Protein AF-A0A0Q7AQ92-F1 (afdb_monomer_lite)

Secondary structure (DSSP, 8-state):
---GGGSS-HHHHHHHHHHHHHHHHHHHHHTTSS-HHHHHHH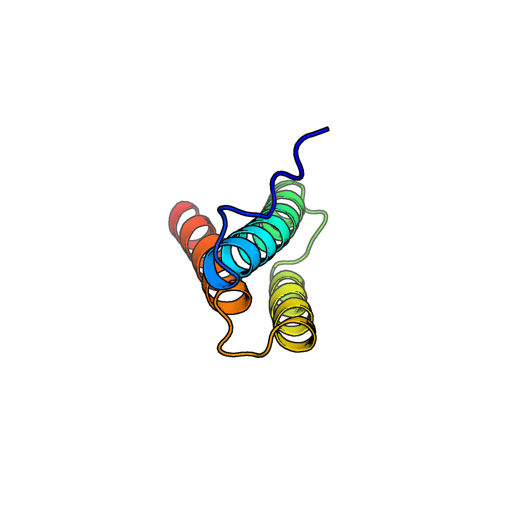HHHHHHHH-TTSHHHHHHHHHHHHHHHH--

Sequence (72 aa):
MSAPDRFATDSAIQEAAGSIEAQKAVDGLLDNTLNPDHAWLGFVQVAARYGWRSPACRAYVMEIAKRAAVHA

Structure (mmCIF, N/CA/C/O backbone):
data_AF-A0A0Q7AQ92-F1
#
_entry.id   AF-A0A0Q7AQ92-F1
#
loop_
_atom_site.group_PDB
_atom_site.id
_atom_site.type_symbol
_atom_site.label_atom_id
_atom_site.label_alt_id
_atom_site.label_comp_id
_atom_site.label_asym_id
_atom_site.label_entity_id
_atom_site.label_seq_id
_atom_site.pdbx_PDB_ins_code
_atom_site.Cartn_x
_atom_site.Cartn_y
_atom_site.Cartn_z
_atom_site.occupancy
_atom_site.B_iso_or_equiv
_atom_site.auth_seq_id
_atom_site.auth_comp_id
_atom_site.auth_asym_id
_atom_site.auth_atom_id
_atom_site.pdbx_PDB_model_num
ATOM 1 N N . MET A 1 1 ? 11.067 21.112 -19.933 1.00 41.03 1 MET A N 1
ATOM 2 C CA . MET A 1 1 ? 10.661 20.239 -18.811 1.00 41.03 1 MET A CA 1
ATOM 3 C C . MET A 1 1 ? 11.562 19.019 -18.803 1.00 41.03 1 MET A C 1
ATOM 5 O O . MET A 1 1 ? 11.513 18.224 -19.734 1.00 41.03 1 MET A O 1
ATOM 9 N N . SER A 1 2 ? 12.446 18.905 -17.818 1.00 48.31 2 SER A N 1
ATOM 10 C CA . SER A 1 2 ? 13.288 17.720 -17.652 1.00 48.31 2 SER A CA 1
ATOM 11 C C . SER A 1 2 ? 12.402 16.583 -17.150 1.00 48.31 2 SER A C 1
ATOM 13 O O . SER A 1 2 ? 11.906 16.673 -16.036 1.00 48.31 2 SER A O 1
A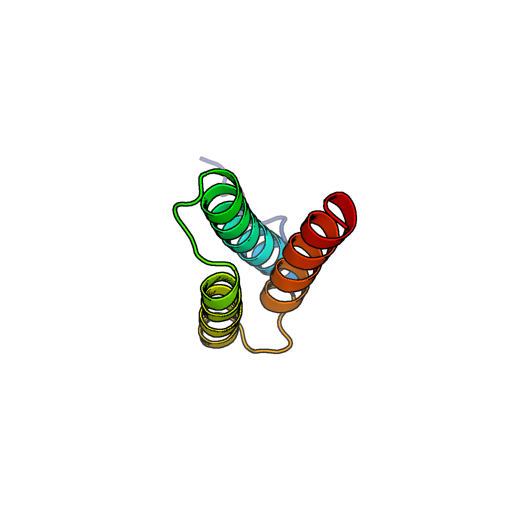TOM 15 N N . ALA A 1 3 ? 12.149 15.568 -17.984 1.00 53.00 3 ALA A N 1
ATOM 16 C CA . ALA A 1 3 ? 11.412 14.368 -17.577 1.00 53.00 3 ALA A CA 1
ATOM 17 C C . ALA A 1 3 ? 11.999 13.809 -16.259 1.00 53.00 3 ALA A C 1
ATOM 19 O O . ALA A 1 3 ? 13.184 13.454 -16.273 1.00 53.00 3 ALA A O 1
ATOM 20 N N . PRO A 1 4 ? 11.239 13.787 -15.148 1.00 56.88 4 PRO A N 1
ATOM 21 C CA . PRO A 1 4 ? 11.725 13.359 -13.832 1.00 56.88 4 PRO A CA 1
ATOM 22 C C . PRO A 1 4 ? 11.997 11.846 -13.745 1.00 56.88 4 PRO A C 1
ATOM 24 O O . PRO A 1 4 ? 12.680 11.397 -12.830 1.00 56.88 4 PRO A O 1
ATOM 27 N N . ASP A 1 5 ? 11.562 11.070 -14.738 1.00 55.53 5 ASP A N 1
ATOM 28 C CA . ASP A 1 5 ? 11.533 9.602 -14.679 1.00 55.53 5 ASP A CA 1
ATOM 29 C C . ASP A 1 5 ? 12.882 8.910 -14.950 1.00 55.53 5 ASP A C 1
ATOM 31 O O . ASP A 1 5 ? 12.982 7.693 -14.870 1.00 55.53 5 ASP A O 1
ATOM 35 N N . ARG A 1 6 ? 13.952 9.653 -15.269 1.00 56.59 6 ARG A N 1
ATOM 36 C CA . ARG A 1 6 ? 15.234 9.054 -15.724 1.00 56.59 6 ARG A CA 1
ATOM 37 C C . ARG A 1 6 ? 16.120 8.513 -14.601 1.00 56.59 6 ARG A C 1
ATOM 39 O O . ARG A 1 6 ? 17.085 7.814 -14.888 1.00 56.59 6 ARG A O 1
ATOM 46 N N . PHE A 1 7 ? 15.847 8.892 -13.354 1.00 68.31 7 PHE A N 1
ATOM 47 C CA . PHE A 1 7 ? 16.694 8.555 -12.201 1.00 68.31 7 PHE A CA 1
ATOM 48 C C . PHE A 1 7 ? 16.054 7.534 -11.257 1.00 68.31 7 PHE A C 1
ATOM 50 O O . PHE A 1 7 ? 16.743 6.989 -10.397 1.00 68.31 7 PHE A O 1
ATOM 57 N N . ALA A 1 8 ? 14.754 7.273 -11.400 1.00 74.38 8 ALA A N 1
ATOM 58 C CA . ALA A 1 8 ? 14.056 6.289 -10.589 1.00 74.38 8 ALA A CA 1
ATOM 59 C C . ALA A 1 8 ? 14.141 4.916 -11.260 1.00 74.38 8 ALA A C 1
ATOM 61 O O . ALA A 1 8 ? 13.862 4.774 -12.447 1.00 74.38 8 ALA A O 1
ATOM 62 N N . THR A 1 9 ? 14.529 3.895 -10.499 1.00 89.31 9 THR A N 1
ATOM 63 C CA . THR A 1 9 ? 14.431 2.511 -10.971 1.00 89.31 9 THR A CA 1
ATOM 64 C C . THR A 1 9 ? 12.964 2.081 -10.999 1.00 89.31 9 THR A C 1
ATOM 66 O O . THR A 1 9 ? 12.163 2.549 -10.186 1.00 89.31 9 THR A O 1
ATOM 69 N N . ASP A 1 10 ? 12.610 1.129 -11.864 1.00 90.69 10 ASP A N 1
ATOM 70 C CA . ASP A 1 10 ? 11.251 0.563 -11.915 1.00 90.69 10 ASP A CA 1
ATOM 71 C C . ASP A 1 10 ? 10.783 0.038 -10.552 1.00 90.69 10 ASP A C 1
ATOM 73 O O . ASP A 1 10 ? 9.608 0.145 -10.204 1.00 90.69 10 ASP A O 1
ATOM 77 N N . SER A 1 11 ? 11.711 -0.489 -9.747 1.00 91.12 11 SER A N 1
ATOM 78 C CA . SER A 1 11 ? 11.420 -0.922 -8.379 1.00 91.12 11 SER A CA 1
ATOM 79 C C . SER A 1 11 ? 10.959 0.242 -7.504 1.00 91.12 11 SER A C 1
ATOM 81 O O . SER A 1 11 ? 9.956 0.107 -6.810 1.00 91.12 11 SER A O 1
ATOM 83 N N . ALA A 1 12 ? 11.650 1.384 -7.552 1.00 91.94 12 ALA A N 1
ATOM 84 C CA . ALA A 1 12 ? 11.286 2.565 -6.771 1.00 91.94 12 ALA A CA 1
ATOM 85 C C . ALA A 1 12 ? 9.940 3.155 -7.223 1.00 91.94 12 ALA A C 1
ATOM 87 O O . ALA A 1 12 ? 9.129 3.558 -6.390 1.00 91.94 12 ALA A O 1
ATOM 88 N N . ILE A 1 13 ? 9.669 3.148 -8.533 1.00 93.94 13 ILE A N 1
ATOM 89 C CA . ILE A 1 13 ? 8.381 3.583 -9.095 1.00 93.94 13 ILE A CA 1
ATOM 90 C C . ILE A 1 13 ? 7.245 2.690 -8.579 1.00 93.94 13 ILE A C 1
ATOM 92 O O . ILE A 1 13 ? 6.204 3.187 -8.146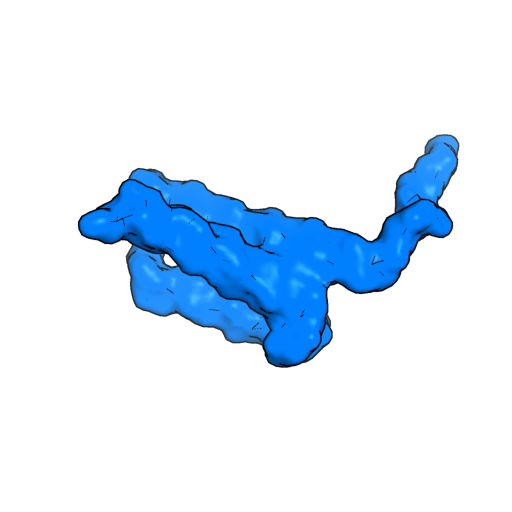 1.00 93.94 13 ILE A O 1
ATOM 96 N N . GLN A 1 14 ? 7.447 1.371 -8.584 1.00 96.50 14 GLN A N 1
ATOM 97 C CA . GLN A 1 14 ? 6.455 0.418 -8.091 1.00 96.50 14 GLN A CA 1
ATOM 98 C C . GLN A 1 14 ? 6.225 0.548 -6.583 1.00 96.50 14 GLN A C 1
ATOM 100 O O . GLN A 1 14 ? 5.074 0.553 -6.152 1.00 96.50 14 GLN A O 1
ATOM 105 N N . GLU A 1 15 ? 7.279 0.701 -5.779 1.00 96.06 15 GLU A N 1
ATOM 106 C CA . GLU A 1 15 ? 7.140 0.936 -4.336 1.00 96.06 15 GLU A CA 1
ATOM 107 C C . GLU A 1 15 ? 6.339 2.204 -4.049 1.00 96.06 15 GLU A C 1
ATOM 109 O O . GLU A 1 15 ? 5.394 2.160 -3.264 1.00 96.06 15 GLU A O 1
ATOM 114 N N . ALA A 1 16 ? 6.644 3.308 -4.739 1.00 94.75 16 ALA A N 1
ATOM 115 C CA . ALA A 1 16 ? 5.888 4.548 -4.605 1.00 94.75 16 ALA A CA 1
ATOM 116 C C . ALA A 1 16 ? 4.408 4.354 -4.967 1.00 94.75 16 ALA A C 1
ATOM 118 O O . ALA A 1 16 ? 3.530 4.780 -4.217 1.00 94.75 16 ALA A O 1
ATOM 119 N N . ALA A 1 17 ? 4.117 3.665 -6.075 1.00 95.38 17 ALA A N 1
ATOM 120 C CA . ALA A 1 17 ? 2.746 3.380 -6.484 1.00 95.38 17 ALA A CA 1
ATOM 121 C C . ALA A 1 17 ? 1.989 2.538 -5.441 1.00 95.38 17 ALA A C 1
ATOM 123 O O . ALA A 1 17 ? 0.851 2.861 -5.104 1.00 95.38 17 ALA A O 1
ATOM 124 N N . GLY A 1 18 ? 2.619 1.490 -4.904 1.00 96.06 18 GLY A N 1
ATOM 125 C CA . GLY A 1 18 ? 2.037 0.652 -3.855 1.00 96.06 18 GLY A CA 1
ATOM 126 C C . GLY A 1 18 ? 1.756 1.422 -2.564 1.00 96.06 18 GLY A C 1
ATOM 127 O O . GLY A 1 18 ? 0.664 1.311 -2.008 1.00 96.06 18 GLY A O 1
ATOM 128 N N . SER A 1 19 ? 2.706 2.251 -2.125 1.00 95.81 19 SER A N 1
ATOM 129 C CA . SER A 1 19 ? 2.559 3.097 -0.935 1.00 95.81 19 SER A CA 1
ATOM 130 C C . SER A 1 19 ? 1.450 4.140 -1.087 1.00 95.81 19 SER A C 1
ATOM 132 O O . SER A 1 19 ? 0.692 4.361 -0.147 1.00 95.81 19 SER A O 1
ATOM 134 N N . ILE A 1 20 ? 1.312 4.760 -2.266 1.00 95.38 20 ILE A N 1
ATOM 135 C CA . ILE A 1 20 ? 0.235 5.725 -2.540 1.00 95.38 20 ILE A CA 1
ATOM 136 C C . ILE A 1 20 ? -1.137 5.052 -2.442 1.00 95.38 20 ILE A C 1
ATOM 138 O O . ILE A 1 20 ? -2.044 5.601 -1.819 1.00 95.38 20 ILE A O 1
ATOM 142 N N . GLU A 1 21 ? -1.305 3.867 -3.034 1.00 95.31 21 GLU A N 1
ATOM 143 C CA . GLU A 1 21 ? 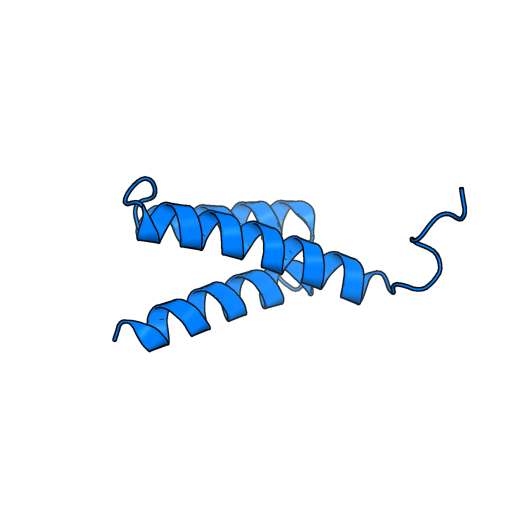-2.574 3.135 -2.944 1.00 95.31 21 GLU A CA 1
ATOM 144 C C . GLU A 1 21 ? -2.883 2.694 -1.506 1.00 95.31 21 GLU A C 1
ATOM 146 O O . GLU A 1 21 ? -4.027 2.805 -1.067 1.00 95.31 21 GLU A O 1
ATOM 151 N N . ALA A 1 22 ? -1.875 2.269 -0.736 1.00 94.62 22 ALA A N 1
ATOM 152 C CA . ALA A 1 22 ? -2.074 1.955 0.677 1.00 94.62 22 ALA A CA 1
ATOM 153 C C . ALA A 1 22 ? -2.474 3.187 1.490 1.00 94.62 22 ALA A C 1
ATOM 155 O O . ALA A 1 22 ? -3.372 3.089 2.321 1.00 94.62 22 ALA A O 1
ATOM 156 N N . GLN A 1 23 ? -1.875 4.353 1.227 1.00 93.38 23 GLN A N 1
ATOM 157 C CA . GLN A 1 23 ? -2.235 5.581 1.932 1.00 93.38 23 GLN A CA 1
ATOM 158 C C . GLN A 1 23 ? -3.703 5.955 1.699 1.00 93.38 23 GLN A C 1
ATOM 160 O O . GLN A 1 23 ? -4.401 6.254 2.661 1.00 93.38 23 GLN A O 1
ATOM 165 N N . LYS A 1 24 ? -4.208 5.834 0.465 1.00 92.62 24 LYS A N 1
ATOM 166 C CA . LYS A 1 24 ? -5.636 6.057 0.170 1.00 92.62 24 LYS A CA 1
ATOM 167 C C . LYS A 1 24 ? -6.544 5.115 0.959 1.00 92.62 24 LYS A C 1
ATOM 169 O O . LYS A 1 24 ? -7.579 5.541 1.464 1.00 92.62 24 LYS A O 1
ATOM 174 N N . ALA A 1 25 ? -6.171 3.838 1.056 1.00 91.94 25 ALA A N 1
ATOM 175 C CA . ALA A 1 25 ? -6.930 2.870 1.840 1.00 91.94 25 ALA A CA 1
ATOM 176 C C . ALA A 1 25 ? -6.921 3.236 3.332 1.00 91.94 25 ALA A C 1
ATOM 178 O O . ALA A 1 25 ? -7.963 3.187 3.976 1.00 91.94 25 ALA A O 1
ATOM 179 N N . VAL A 1 26 ? -5.772 3.655 3.866 1.00 90.19 26 VAL A N 1
ATOM 180 C CA . VAL A 1 26 ? -5.632 4.109 5.257 1.00 90.19 26 VAL A CA 1
ATOM 181 C C . VAL A 1 26 ? -6.484 5.340 5.537 1.00 90.19 26 VAL A C 1
ATOM 183 O O . VAL A 1 26 ? -7.195 5.351 6.537 1.00 90.19 26 VAL A O 1
ATOM 186 N N . ASP A 1 27 ? -6.444 6.347 4.667 1.00 90.81 27 ASP A N 1
ATOM 187 C CA . ASP A 1 27 ? -7.259 7.556 4.817 1.00 90.81 27 ASP A CA 1
ATOM 188 C C . ASP A 1 27 ? -8.749 7.185 4.826 1.00 90.81 27 ASP A C 1
ATOM 190 O O . ASP A 1 27 ? -9.497 7.602 5.707 1.00 90.81 27 ASP A O 1
ATOM 194 N N . GLY A 1 28 ? -9.160 6.280 3.931 1.00 89.44 28 GLY A N 1
ATOM 195 C CA . GLY A 1 28 ? -10.524 5.759 3.908 1.00 89.44 28 GLY A CA 1
ATOM 196 C C . GLY A 1 28 ? -10.933 5.027 5.193 1.00 89.44 28 GLY A C 1
ATOM 197 O O . GLY A 1 28 ? -12.071 5.175 5.644 1.00 89.44 28 GLY A O 1
ATOM 198 N N . LEU A 1 29 ? -10.023 4.259 5.802 1.00 87.25 29 LEU A N 1
ATOM 199 C CA . LEU A 1 29 ? -10.263 3.582 7.083 1.00 87.25 29 LEU A CA 1
ATOM 200 C C . LEU A 1 29 ? -10.396 4.582 8.237 1.00 87.25 29 LEU A C 1
ATOM 202 O O . LEU A 1 29 ? -11.308 4.452 9.049 1.00 87.25 29 LEU A O 1
ATOM 206 N N . LEU A 1 30 ? -9.510 5.580 8.305 1.00 87.44 30 LEU A N 1
ATOM 207 C CA . LEU A 1 30 ? -9.520 6.606 9.353 1.00 87.44 30 LEU A CA 1
ATOM 208 C C . LEU A 1 30 ? -10.792 7.459 9.303 1.00 87.44 30 LEU A C 1
ATOM 210 O O . LEU A 1 30 ? -11.380 7.751 10.343 1.00 87.44 30 LEU A O 1
ATOM 214 N N . ASP A 1 31 ? -11.256 7.781 8.097 1.00 89.75 31 ASP A N 1
ATOM 215 C CA . ASP A 1 31 ? -12.474 8.562 7.882 1.00 89.75 31 ASP A CA 1
ATOM 216 C C . ASP A 1 31 ? -13.758 7.705 7.940 1.00 89.75 31 ASP A C 1
ATOM 218 O O . ASP A 1 31 ? -14.854 8.209 7.692 1.00 89.75 31 ASP A O 1
ATOM 222 N N . ASN A 1 32 ? -13.654 6.406 8.264 1.00 84.94 32 ASN A N 1
ATOM 223 C CA . ASN A 1 32 ? -14.748 5.419 8.262 1.00 84.94 32 ASN A CA 1
ATOM 224 C C . ASN A 1 32 ? -15.514 5.310 6.925 1.00 84.94 32 ASN A C 1
ATOM 226 O O . ASN A 1 32 ? -16.661 4.862 6.884 1.00 84.94 32 ASN A O 1
ATOM 230 N N . THR A 1 33 ? -14.889 5.702 5.814 1.00 89.44 33 THR A N 1
ATOM 231 C CA . THR A 1 33 ? -15.463 5.576 4.462 1.00 89.44 33 THR A CA 1
ATOM 232 C C . THR A 1 33 ? -15.132 4.233 3.812 1.00 89.44 33 THR A C 1
ATOM 234 O O . THR A 1 33 ? -15.800 3.818 2.863 1.00 89.44 33 THR A O 1
ATOM 237 N N . LEU A 1 34 ? -14.135 3.524 4.346 1.00 85.75 34 LEU A N 1
ATOM 238 C CA . LEU A 1 34 ? -13.734 2.186 3.936 1.00 85.75 34 LEU A CA 1
ATOM 239 C C . LEU A 1 34 ? -13.908 1.206 5.103 1.00 85.75 34 LEU A C 1
ATOM 241 O O . LEU A 1 34 ? -13.515 1.485 6.230 1.00 85.75 34 LEU A O 1
ATOM 245 N N . ASN A 1 35 ? -14.472 0.030 4.825 1.00 84.50 35 ASN A N 1
ATOM 246 C CA . ASN A 1 35 ? -14.485 -1.075 5.787 1.00 84.50 35 ASN A CA 1
ATOM 247 C C . ASN A 1 35 ? -13.097 -1.758 5.798 1.00 84.50 35 ASN A C 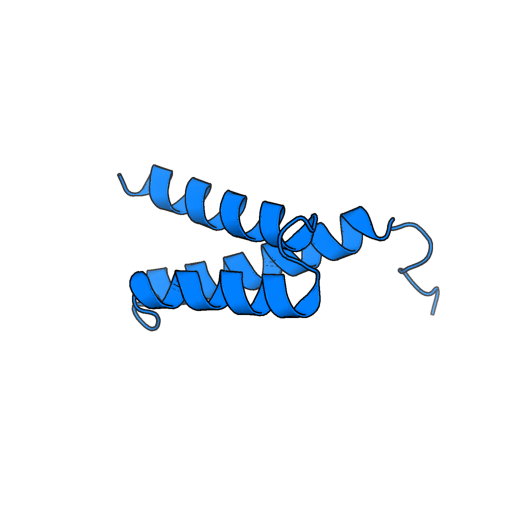1
ATOM 249 O O . ASN A 1 35 ? -12.546 -1.973 4.713 1.00 84.50 35 ASN A O 1
ATOM 253 N N . PRO A 1 36 ? -12.555 -2.152 6.966 1.00 81.00 36 PRO A N 1
ATOM 254 C CA . PRO A 1 36 ? -11.330 -2.950 7.077 1.00 81.00 36 PRO A CA 1
ATOM 255 C C . PRO A 1 36 ? -11.227 -4.137 6.107 1.00 81.00 36 PRO A C 1
ATOM 257 O O . PRO A 1 36 ? -10.181 -4.326 5.485 1.00 81.00 36 PRO A O 1
ATOM 260 N N . ASP A 1 37 ? -12.312 -4.883 5.892 1.00 82.00 37 ASP A N 1
ATOM 261 C CA . ASP A 1 37 ? -12.332 -6.028 4.972 1.00 82.00 37 ASP A CA 1
ATOM 262 C C . ASP A 1 37 ? -12.119 -5.597 3.511 1.00 82.00 37 ASP A C 1
ATOM 264 O O . ASP A 1 37 ? -11.498 -6.308 2.717 1.00 82.00 37 ASP A O 1
ATOM 268 N N . HIS A 1 38 ? -12.561 -4.388 3.149 1.00 83.31 38 HIS A N 1
ATOM 269 C CA . HIS A 1 38 ? -12.371 -3.827 1.811 1.00 83.31 38 HIS A CA 1
ATOM 270 C C . HIS A 1 38 ? -10.943 -3.322 1.564 1.00 83.31 38 HIS A C 1
ATOM 272 O O . HIS A 1 38 ? -10.539 -3.224 0.405 1.00 83.31 38 HIS A O 1
ATOM 278 N N . ALA A 1 39 ? -10.137 -3.071 2.602 1.00 82.19 39 ALA A N 1
ATOM 279 C CA . ALA A 1 39 ? -8.730 -2.701 2.423 1.00 82.19 39 ALA A CA 1
ATOM 280 C C . ALA A 1 39 ? -7.912 -3.828 1.758 1.00 82.19 39 ALA A C 1
ATOM 282 O O . ALA A 1 39 ? -6.944 -3.562 1.039 1.00 82.19 39 ALA A O 1
ATOM 283 N N . TRP A 1 40 ? -8.337 -5.087 1.906 1.00 83.75 40 TRP A N 1
ATOM 284 C CA . TRP A 1 40 ? -7.725 -6.226 1.216 1.00 83.75 40 TRP A CA 1
ATOM 285 C C . TRP A 1 40 ? -8.025 -6.267 -0.286 1.00 83.75 40 TRP A C 1
ATOM 287 O O . TRP A 1 40 ? -7.221 -6.798 -1.054 1.00 83.75 40 TRP A O 1
ATOM 297 N N . LEU A 1 41 ? -9.117 -5.647 -0.749 1.00 89.19 41 LEU A N 1
ATOM 298 C CA . LEU A 1 41 ? -9.385 -5.518 -2.186 1.00 89.19 41 LEU A CA 1
ATOM 299 C C . LEU A 1 41 ? -8.350 -4.622 -2.872 1.00 89.19 41 LEU A C 1
ATOM 301 O O . LEU A 1 41 ? -7.968 -4.899 -4.010 1.00 89.19 41 LEU A O 1
ATOM 305 N N . GLY A 1 42 ? -7.839 -3.603 -2.176 1.00 90.44 42 GLY A N 1
ATOM 306 C CA . GLY A 1 42 ? -6.759 -2.761 -2.693 1.00 90.44 42 GLY A CA 1
ATOM 307 C C . GLY A 1 42 ? -5.481 -3.562 -2.968 1.00 90.44 42 GLY A C 1
ATOM 308 O O . GLY A 1 42 ? -4.861 -3.387 -4.017 1.00 90.44 42 GLY A O 1
ATOM 309 N N . PHE A 1 43 ? -5.149 -4.543 -2.117 1.00 92.19 43 PHE A N 1
ATOM 310 C CA . PHE A 1 43 ? -4.041 -5.468 -2.386 1.00 92.19 43 PHE A CA 1
ATOM 311 C C . PHE A 1 43 ? -4.264 -6.261 -3.681 1.00 92.19 43 PHE A C 1
ATOM 313 O O . PHE A 1 43 ? -3.354 -6.350 -4.507 1.00 92.19 43 PHE A O 1
ATOM 320 N N . VAL A 1 44 ? -5.470 -6.800 -3.892 1.00 93.94 44 VAL A N 1
ATOM 321 C CA . VAL A 1 44 ? -5.806 -7.556 -5.111 1.00 93.94 44 VAL A CA 1
ATOM 322 C C . VAL A 1 44 ? -5.680 -6.676 -6.358 1.00 93.94 44 VAL A C 1
ATOM 324 O O . VAL A 1 44 ? -5.138 -7.119 -7.369 1.00 93.94 44 VAL A O 1
ATOM 327 N N . GLN A 1 45 ? -6.112 -5.415 -6.287 1.00 94.56 45 GLN A N 1
ATOM 328 C CA . GLN A 1 45 ? -5.989 -4.462 -7.394 1.00 94.56 45 GLN A CA 1
ATOM 329 C C . GLN A 1 45 ? -4.525 -4.133 -7.720 1.00 94.56 45 GLN A C 1
ATOM 331 O O . GLN A 1 45 ? -4.138 -4.127 -8.892 1.00 94.56 45 GLN A O 1
ATOM 336 N N . VAL A 1 46 ? -3.691 -3.911 -6.700 1.00 96.06 46 VAL A N 1
ATOM 337 C CA . VAL A 1 46 ? -2.247 -3.680 -6.875 1.00 96.06 46 VAL A CA 1
ATOM 338 C C . VAL A 1 46 ? -1.582 -4.929 -7.469 1.00 96.06 46 VAL A C 1
ATOM 340 O O . VAL A 1 46 ? -0.802 -4.820 -8.417 1.00 96.06 46 VAL A O 1
ATOM 343 N N . ALA A 1 47 ? -1.948 -6.122 -6.988 1.00 96.38 47 ALA A N 1
ATOM 344 C CA . ALA A 1 47 ? -1.434 -7.398 -7.484 1.00 96.38 47 ALA A CA 1
ATOM 345 C C . ALA A 1 47 ? -1.834 -7.678 -8.934 1.00 96.38 47 ALA A C 1
ATOM 347 O O . ALA A 1 47 ? -1.011 -8.178 -9.698 1.00 96.38 47 ALA A O 1
ATOM 348 N N . ALA A 1 48 ? -3.054 -7.321 -9.336 1.00 96.56 48 ALA A N 1
ATOM 349 C CA . ALA A 1 48 ? -3.502 -7.447 -10.718 1.00 96.56 48 ALA A CA 1
ATOM 350 C C . ALA A 1 48 ? -2.724 -6.522 -11.672 1.00 96.56 48 ALA A C 1
ATOM 352 O O . ALA A 1 48 ? -2.506 -6.883 -12.826 1.00 96.56 48 ALA A O 1
ATOM 353 N N . ARG A 1 49 ? -2.285 -5.346 -11.198 1.00 96.12 49 ARG A N 1
ATOM 354 C CA . ARG A 1 49 ? -1.558 -4.362 -12.016 1.00 96.12 49 ARG A CA 1
ATOM 355 C C . ARG A 1 49 ? -0.060 -4.647 -12.128 1.00 96.12 49 ARG A C 1
ATOM 357 O O . ARG A 1 49 ? 0.493 -4.509 -13.213 1.00 96.12 49 ARG A O 1
ATOM 364 N N . TYR A 1 50 ? 0.593 -5.009 -11.026 1.00 95.56 50 TYR A N 1
ATOM 365 C CA . TYR A 1 50 ? 2.059 -5.119 -10.963 1.00 95.56 50 TYR A CA 1
ATOM 366 C C . TYR A 1 50 ? 2.561 -6.554 -10.745 1.00 95.56 50 TYR A C 1
ATOM 368 O O . TYR A 1 50 ? 3.752 -6.823 -10.881 1.00 95.56 50 TYR A O 1
ATOM 376 N N . GLY A 1 51 ? 1.668 -7.491 -10.424 1.00 95.94 51 GLY A N 1
ATOM 377 C CA . GLY A 1 51 ? 1.999 -8.855 -10.019 1.00 95.94 51 GLY A CA 1
ATOM 378 C C . GLY A 1 51 ? 2.137 -8.996 -8.502 1.00 95.94 51 GLY A C 1
ATOM 379 O O . GLY A 1 51 ? 2.609 -8.102 -7.804 1.00 95.94 51 GLY A O 1
ATOM 380 N N . TRP A 1 52 ? 1.753 -10.158 -7.974 1.00 94.38 52 TRP A N 1
ATOM 381 C CA . TRP A 1 52 ? 1.645 -10.394 -6.527 1.00 94.38 52 TRP A CA 1
ATOM 382 C C . TRP A 1 52 ? 2.974 -10.310 -5.750 1.00 94.38 52 TRP A C 1
ATOM 384 O O . TRP A 1 52 ? 2.970 -10.003 -4.561 1.00 94.38 52 TRP A O 1
ATOM 394 N N . ARG A 1 53 ? 4.115 -10.568 -6.411 1.00 95.19 53 ARG A N 1
ATOM 395 C CA . ARG A 1 53 ? 5.477 -10.431 -5.843 1.00 95.19 53 ARG A CA 1
ATOM 396 C C . ARG A 1 53 ? 6.134 -9.087 -6.156 1.00 95.19 53 ARG A C 1
ATOM 398 O O . ARG A 1 53 ? 7.332 -8.933 -5.931 1.00 95.19 53 ARG A O 1
ATOM 405 N N . SER A 1 54 ? 5.390 -8.139 -6.717 1.00 97.12 54 SER A N 1
ATOM 406 C CA . SER A 1 54 ? 5.948 -6.841 -7.079 1.00 97.12 54 SER A CA 1
ATOM 407 C C . SER A 1 54 ? 6.385 -6.041 -5.848 1.00 97.12 54 SER A C 1
ATOM 409 O O . SER A 1 54 ? 5.780 -6.161 -4.774 1.00 97.12 54 SER A O 1
ATOM 411 N N . PRO A 1 55 ? 7.383 -5.156 -6.005 1.00 97.56 55 PRO A N 1
ATOM 412 C CA . PRO A 1 55 ? 7.680 -4.127 -5.017 1.00 97.56 55 PRO A CA 1
ATOM 413 C C . PRO A 1 55 ? 6.444 -3.298 -4.622 1.00 97.56 55 PRO A C 1
ATOM 415 O O . PRO A 1 55 ? 6.300 -2.963 -3.449 1.00 97.56 55 PRO A O 1
ATOM 418 N N . ALA A 1 56 ? 5.508 -3.058 -5.551 1.00 96.88 56 ALA A N 1
ATOM 419 C CA . ALA A 1 56 ? 4.247 -2.364 -5.273 1.00 96.88 56 ALA A CA 1
ATOM 420 C C . ALA A 1 56 ? 3.369 -3.114 -4.262 1.00 96.88 56 ALA A C 1
ATOM 422 O O . ALA A 1 56 ? 2.918 -2.533 -3.277 1.00 96.88 56 ALA A O 1
ATOM 423 N N . CYS A 1 57 ? 3.157 -4.419 -4.461 1.00 96.25 57 CYS A N 1
ATOM 424 C CA . CYS A 1 57 ? 2.391 -5.241 -3.522 1.00 96.25 57 CYS A CA 1
ATOM 425 C C . CYS A 1 57 ? 3.036 -5.284 -2.139 1.00 96.25 57 CYS A C 1
ATOM 427 O O . CYS A 1 57 ? 2.339 -5.172 -1.131 1.00 96.25 57 CYS A O 1
ATOM 429 N N . ARG A 1 58 ? 4.366 -5.423 -2.083 1.00 96.50 58 ARG A N 1
ATOM 430 C CA . ARG A 1 58 ? 5.102 -5.413 -0.815 1.00 96.50 58 ARG A CA 1
ATOM 431 C C . ARG A 1 58 ? 4.918 -4.084 -0.085 1.00 96.50 58 ARG A C 1
ATOM 433 O O . ARG A 1 58 ? 4.584 -4.097 1.096 1.00 96.50 58 ARG A O 1
ATOM 440 N N . ALA A 1 59 ? 5.112 -2.967 -0.784 1.00 96.31 59 ALA A N 1
ATOM 441 C CA . ALA A 1 59 ? 4.947 -1.632 -0.220 1.00 96.31 59 ALA A CA 1
ATOM 442 C C . ALA A 1 59 ? 3.525 -1.422 0.321 1.00 96.31 59 ALA A C 1
ATOM 444 O O . ALA A 1 59 ? 3.368 -0.981 1.458 1.00 96.31 59 ALA A O 1
ATOM 445 N N . TYR A 1 60 ? 2.508 -1.847 -0.438 1.00 95.94 60 TYR A N 1
ATOM 446 C CA . TYR A 1 60 ? 1.112 -1.759 -0.013 1.00 95.94 60 TYR A CA 1
ATOM 447 C C . TYR A 1 60 ? 0.869 -2.484 1.320 1.00 95.94 60 TYR A C 1
ATOM 449 O O . TYR A 1 60 ? 0.383 -1.891 2.281 1.00 95.94 60 TYR A O 1
ATOM 457 N N . VAL A 1 61 ? 1.252 -3.764 1.408 1.00 93.31 61 VAL A N 1
ATOM 458 C CA . VAL A 1 61 ? 1.037 -4.581 2.616 1.00 93.31 61 VAL A CA 1
ATOM 459 C C . VAL A 1 61 ? 1.814 -4.031 3.812 1.00 93.31 61 VAL A C 1
ATOM 461 O O . VAL A 1 61 ? 1.282 -3.999 4.920 1.00 93.31 61 VAL A O 1
ATOM 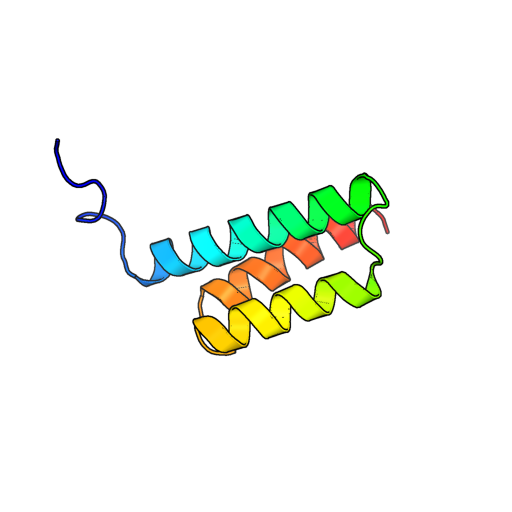464 N N . MET A 1 62 ? 3.055 -3.580 3.602 1.00 93.75 62 MET A N 1
ATOM 465 C CA . MET A 1 62 ? 3.873 -3.014 4.677 1.00 93.75 62 MET A CA 1
ATOM 466 C C . MET A 1 62 ? 3.246 -1.754 5.277 1.00 93.75 62 MET A C 1
ATOM 468 O O . MET A 1 62 ? 3.230 -1.622 6.499 1.00 93.75 62 MET A O 1
ATOM 472 N N . GLU A 1 63 ? 2.719 -0.846 4.455 1.00 91.19 63 GLU A N 1
ATOM 473 C CA . GLU A 1 63 ? 2.080 0.375 4.959 1.00 91.19 63 GLU A CA 1
ATOM 474 C C . GLU A 1 63 ? 0.767 0.090 5.698 1.00 91.19 63 GLU A C 1
ATOM 476 O O . GLU A 1 63 ? 0.554 0.628 6.788 1.00 91.19 63 GLU A O 1
ATOM 481 N N . ILE A 1 64 ? -0.067 -0.826 5.190 1.00 88.44 64 ILE A N 1
ATOM 482 C CA . ILE A 1 64 ? -1.270 -1.272 5.912 1.00 88.44 64 ILE A CA 1
ATOM 483 C C . ILE A 1 64 ? -0.897 -1.890 7.272 1.00 88.44 64 ILE A C 1
ATOM 485 O O . ILE A 1 64 ? -1.488 -1.541 8.294 1.00 88.44 64 ILE A O 1
ATOM 489 N N . ALA A 1 65 ? 0.117 -2.762 7.314 1.00 86.50 65 ALA A N 1
ATOM 490 C CA . ALA A 1 65 ? 0.546 -3.439 8.539 1.00 86.50 65 ALA A CA 1
ATOM 491 C C . ALA A 1 65 ? 1.110 -2.476 9.597 1.00 86.50 65 ALA A C 1
ATOM 493 O O . ALA A 1 65 ? 0.782 -2.601 10.777 1.00 86.50 65 ALA A O 1
ATOM 494 N N . LYS A 1 66 ? 1.925 -1.490 9.192 1.00 84.62 66 LYS A N 1
ATOM 495 C CA . LYS A 1 66 ? 2.448 -0.457 10.105 1.00 84.62 66 LYS A CA 1
ATOM 496 C C . LYS A 1 66 ? 1.322 0.305 10.795 1.00 84.62 66 LYS A C 1
ATOM 498 O O . LYS A 1 66 ? 1.399 0.552 11.992 1.00 84.62 66 LYS A O 1
ATOM 503 N N . ARG A 1 67 ? 0.283 0.676 10.045 1.00 77.19 67 ARG A N 1
ATOM 504 C CA . ARG A 1 67 ? -0.858 1.439 10.568 1.00 77.19 67 ARG A CA 1
ATOM 505 C C . ARG A 1 67 ? -1.723 0.582 11.491 1.00 77.19 67 ARG A C 1
ATOM 507 O O . ARG A 1 67 ? -2.102 1.056 12.553 1.00 77.19 67 ARG A O 1
ATOM 514 N N . ALA A 1 68 ? -1.954 -0.687 11.149 1.00 71.94 68 ALA A N 1
ATOM 515 C CA . ALA A 1 68 ? -2.656 -1.624 12.028 1.00 71.94 68 ALA A CA 1
ATOM 516 C C . ALA A 1 68 ? -1.940 -1.809 13.380 1.00 71.94 68 ALA A C 1
ATOM 518 O O . ALA A 1 68 ? -2.593 -1.839 14.418 1.00 71.94 68 ALA A O 1
ATOM 519 N N . ALA A 1 69 ? -0.604 -1.862 13.382 1.00 63.47 69 ALA A N 1
ATOM 520 C CA . ALA A 1 69 ? 0.192 -2.010 14.602 1.00 63.47 69 ALA A CA 1
ATOM 521 C C . ALA A 1 69 ? 0.143 -0.791 15.544 1.00 63.47 69 ALA A C 1
ATOM 523 O O . ALA A 1 69 ? 0.435 -0.933 16.724 1.00 63.47 69 ALA A O 1
ATOM 524 N N . VAL A 1 70 ? -0.209 0.399 15.047 1.00 62.44 70 VAL A N 1
ATOM 525 C CA . VAL A 1 70 ? -0.348 1.619 15.869 1.00 62.44 70 VAL A CA 1
ATOM 526 C C . VAL A 1 70 ? -1.686 1.658 16.620 1.00 62.44 70 VAL A C 1
ATOM 528 O O . VAL A 1 70 ? -1.805 2.357 17.622 1.00 62.44 70 VAL A O 1
ATOM 531 N N . HIS A 1 71 ? -2.689 0.914 16.149 1.00 51.38 71 HIS A N 1
ATOM 532 C CA . HIS A 1 71 ? -4.043 0.895 16.712 1.00 51.38 71 HIS A CA 1
ATOM 533 C C . HIS A 1 71 ? -4.373 -0.386 17.505 1.00 51.38 71 HIS A C 1
ATOM 535 O O . HIS A 1 71 ? -5.523 -0.552 17.911 1.00 51.38 71 HIS A O 1
ATOM 541 N N . ALA A 1 72 ? -3.396 -1.279 17.701 1.00 50.66 72 ALA A N 1
ATOM 542 C CA . ALA A 1 72 ? -3.500 -2.498 18.509 1.00 50.66 72 ALA A CA 1
ATOM 543 C C . ALA A 1 72 ? -2.991 -2.262 19.938 1.00 50.66 72 ALA A C 1
ATOM 545 O O . ALA A 1 72 ? -3.602 -2.830 20.870 1.00 50.66 72 ALA A O 1
#

Radius of gyration: 13.39 Å; chains: 1; bounding box: 32×31×37 Å

pLDDT: mean 85.54, std 14.23, range [41.03, 97.56]

Foldseek 3Di:
DPDPPPPDDPQNVLLVQLLVLLVVQVVCVVVVVDDPVCLVVSLVVSCVVQNNPGSSSVSNVVSNVVSVVVVD